Protein AF-A0A932X6Z0-F1 (afdb_monomer)

Foldseek 3Di:
DDPDPPCVVCLPPVVCVVCVVPLDLVVLLVVLVVVCVVVVPDPPDDDDDPPCRVVSNPVSVVCPVVPDDDDD

Sequence (72 aa):
MSKIPWYQEFFGEDYFRIYGGFLISERSRRQGDQIADLLALPPGSRILDLCCGHGRITVPLARLKEIPLPPA

Secondary structure (DSSP, 8-state):
--SS-HHHHHTTHHHHHHHTTTS-HHHHHHHHHHHHHHTTPPTT-----TT-TTTTTHHHHHHGGGSPPPP-

Structure (mmCIF, N/CA/C/O backbone):
data_AF-A0A932X6Z0-F1
#
_entry.id   AF-A0A932X6Z0-F1
#
loop_
_atom_site.group_PDB
_atom_site.id
_atom_site.type_symbol
_atom_site.label_atom_id
_atom_site.label_alt_id
_atom_site.label_comp_id
_atom_site.label_asym_id
_atom_site.label_entity_id
_atom_site.label_seq_id
_atom_site.pdbx_PDB_ins_code
_atom_site.Cartn_x
_atom_site.Cartn_y
_atom_site.Cartn_z
_atom_site.occupancy
_atom_site.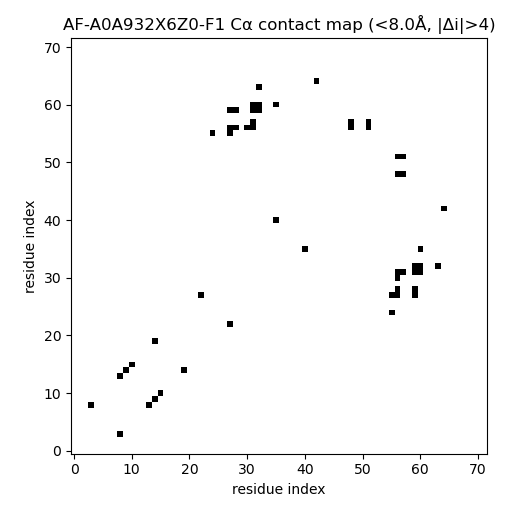B_iso_or_equiv
_atom_site.auth_seq_id
_atom_site.auth_comp_id
_atom_site.auth_asym_id
_atom_site.auth_atom_id
_atom_site.pdbx_PDB_model_num
ATOM 1 N N . MET A 1 1 ? 6.944 2.230 -31.761 1.00 62.31 1 MET A N 1
ATOM 2 C CA . MET A 1 1 ? 6.390 2.230 -30.389 1.00 62.31 1 MET A CA 1
ATOM 3 C C . MET A 1 1 ? 6.128 0.786 -30.003 1.00 62.31 1 MET A C 1
ATOM 5 O O . MET A 1 1 ? 5.668 0.040 -30.865 1.00 62.31 1 MET A O 1
ATOM 9 N N . SER A 1 2 ? 6.493 0.382 -28.782 1.00 70.75 2 SER A N 1
ATOM 10 C CA . SER A 1 2 ? 6.194 -0.961 -28.268 1.00 70.75 2 SER A CA 1
ATOM 11 C C . SER A 1 2 ? 4.691 -1.234 -28.391 1.00 70.75 2 SER A C 1
ATOM 13 O O . SER A 1 2 ? 3.881 -0.331 -28.189 1.00 70.75 2 SER A O 1
ATOM 15 N N . LYS A 1 3 ? 4.313 -2.457 -28.781 1.00 88.06 3 LYS A N 1
ATOM 16 C CA . LYS A 1 3 ? 2.899 -2.876 -28.839 1.00 88.06 3 LYS A CA 1
ATOM 17 C C . LYS A 1 3 ? 2.337 -3.217 -27.452 1.00 88.06 3 LYS A C 1
ATOM 19 O O . LYS A 1 3 ? 1.140 -3.461 -27.331 1.00 88.06 3 LYS A O 1
ATOM 24 N N . ILE A 1 4 ? 3.193 -3.262 -26.434 1.00 89.38 4 ILE A N 1
ATOM 25 C CA . ILE A 1 4 ? 2.830 -3.570 -25.053 1.00 89.38 4 ILE A CA 1
ATOM 26 C C . ILE A 1 4 ? 2.297 -2.287 -24.395 1.00 89.38 4 ILE A C 1
ATOM 28 O O . ILE A 1 4 ? 2.911 -1.230 -24.549 1.00 89.38 4 ILE A O 1
ATOM 32 N N . PRO A 1 5 ? 1.161 -2.331 -23.675 1.00 93.50 5 PRO A N 1
ATOM 33 C CA . PRO A 1 5 ? 0.685 -1.179 -22.920 1.00 93.50 5 PRO A CA 1
ATOM 34 C C . PRO A 1 5 ? 1.716 -0.715 -21.885 1.00 93.50 5 PRO A C 1
ATOM 36 O O . PRO A 1 5 ? 2.288 -1.538 -21.171 1.00 93.50 5 PRO A O 1
ATOM 39 N N . TRP A 1 6 ? 1.884 0.603 -21.741 1.00 92.69 6 TRP A N 1
ATOM 40 C CA . TRP A 1 6 ? 2.905 1.208 -20.870 1.00 92.69 6 TRP A CA 1
ATOM 41 C C . TRP A 1 6 ? 2.906 0.651 -19.438 1.00 92.69 6 TRP A C 1
ATOM 43 O O . TRP A 1 6 ? 3.961 0.507 -18.834 1.00 92.69 6 TRP A O 1
ATOM 53 N N . TYR A 1 7 ? 1.736 0.321 -18.882 1.00 90.94 7 TYR A N 1
ATOM 54 C CA . TYR A 1 7 ? 1.622 -0.159 -17.504 1.00 90.94 7 TYR A CA 1
ATOM 55 C C . TYR A 1 7 ? 2.166 -1.581 -17.347 1.00 90.94 7 TYR A C 1
ATOM 57 O O . TYR A 1 7 ? 2.702 -1.912 -16.296 1.00 90.94 7 TYR A O 1
ATOM 65 N N . GLN A 1 8 ? 2.071 -2.414 -18.386 1.00 90.19 8 GLN A N 1
ATOM 66 C CA . GLN A 1 8 ? 2.655 -3.756 -18.366 1.00 90.19 8 GLN A CA 1
ATOM 67 C C . GLN A 1 8 ? 4.176 -3.695 -18.499 1.00 90.19 8 GLN A C 1
ATOM 69 O O . GLN A 1 8 ? 4.874 -4.497 -17.892 1.00 90.19 8 GLN A O 1
ATOM 74 N N . GLU A 1 9 ? 4.678 -2.728 -19.268 1.00 90.88 9 GLU A N 1
ATOM 75 C CA . GLU A 1 9 ? 6.112 -2.496 -19.437 1.00 90.88 9 GLU A CA 1
ATOM 76 C C . GLU A 1 9 ? 6.732 -1.903 -18.161 1.00 90.88 9 GLU A C 1
ATOM 78 O O . GLU A 1 9 ? 7.754 -2.382 -17.678 1.00 90.88 9 GLU A O 1
ATOM 83 N N . PHE A 1 10 ? 6.073 -0.913 -17.555 1.00 92.25 10 PHE A N 1
ATOM 84 C CA . PHE A 1 10 ? 6.606 -0.197 -16.400 1.00 92.25 10 PHE A CA 1
ATOM 85 C C . PHE A 1 10 ? 6.508 -0.979 -15.084 1.00 92.25 10 PHE A C 1
ATOM 87 O O . PHE A 1 10 ? 7.499 -1.071 -14.363 1.00 92.25 10 PHE A O 1
ATOM 94 N N . PHE A 1 11 ? 5.341 -1.552 -14.746 1.00 91.94 11 PHE A N 1
ATOM 95 C CA . PHE A 1 11 ? 5.100 -2.192 -13.437 1.00 91.94 11 PHE A CA 1
ATOM 96 C C . PHE A 1 11 ? 5.735 -3.592 -13.281 1.00 91.94 11 PHE A C 1
ATOM 98 O O . PHE A 1 11 ? 5.350 -4.352 -12.393 1.00 91.94 11 PHE A O 1
ATOM 105 N N . GLY A 1 12 ? 6.716 -3.923 -14.123 1.00 88.56 12 GLY A N 1
ATOM 106 C CA . GLY A 1 12 ? 7.585 -5.090 -13.997 1.00 88.56 12 GLY A CA 1
ATOM 107 C C . GLY A 1 12 ? 8.940 -4.733 -13.383 1.00 88.56 12 GLY A C 1
ATOM 108 O O . GLY A 1 12 ? 9.026 -4.080 -12.342 1.00 88.56 12 GLY A O 1
ATOM 109 N N . GLU A 1 13 ? 10.017 -5.168 -14.034 1.00 91.44 13 GLU A N 1
ATOM 110 C CA . GLU A 1 13 ? 11.395 -5.009 -13.548 1.00 91.44 13 GLU A CA 1
ATOM 111 C C . GLU A 1 13 ? 11.800 -3.545 -13.341 1.00 91.44 13 GLU A C 1
ATOM 113 O O . GLU A 1 13 ? 12.453 -3.225 -12.347 1.00 91.44 13 GLU A O 1
ATOM 118 N N . ASP A 1 14 ? 11.373 -2.641 -14.227 1.00 93.50 14 ASP A N 1
ATOM 119 C CA . ASP A 1 14 ? 11.727 -1.222 -14.142 1.00 93.50 14 ASP A CA 1
ATOM 120 C C . ASP A 1 14 ? 11.159 -0.546 -12.894 1.00 93.50 14 ASP A C 1
ATOM 122 O O . ASP A 1 14 ? 11.868 0.214 -12.226 1.00 93.50 14 ASP A O 1
ATOM 126 N N . TYR A 1 15 ? 9.923 -0.873 -12.515 1.00 93.94 15 TYR A N 1
ATOM 127 C CA . TYR A 1 15 ? 9.342 -0.395 -11.266 1.00 93.94 15 TYR A CA 1
ATOM 128 C C . TYR A 1 15 ? 10.178 -0.824 -10.058 1.00 93.94 15 TYR A C 1
ATOM 130 O O . TYR A 1 15 ? 10.486 0.000 -9.196 1.00 93.94 15 TYR A O 1
ATOM 138 N N . PHE A 1 16 ? 10.600 -2.090 -10.001 1.00 91.81 16 PHE A N 1
ATOM 139 C CA . PHE A 1 16 ? 11.448 -2.576 -8.910 1.00 91.81 16 PHE A CA 1
ATOM 140 C C . PHE A 1 16 ? 12.844 -1.958 -8.935 1.00 91.81 16 PHE A C 1
ATOM 142 O O . PHE A 1 16 ? 13.367 -1.601 -7.881 1.00 91.81 16 PHE A O 1
ATOM 149 N N . ARG A 1 17 ? 13.437 -1.776 -10.116 1.00 93.50 17 ARG A N 1
ATOM 150 C CA . ARG A 1 17 ? 14.752 -1.147 -10.272 1.00 93.50 17 ARG A CA 1
ATOM 151 C C . ARG A 1 17 ? 14.756 0.298 -9.775 1.00 93.50 17 ARG A C 1
ATOM 153 O O . ARG A 1 17 ? 15.712 0.712 -9.127 1.00 93.50 17 ARG A O 1
ATOM 160 N N . ILE A 1 18 ? 13.696 1.054 -10.059 1.00 95.12 18 ILE A N 1
ATOM 161 C CA . ILE A 1 18 ? 13.578 2.466 -9.673 1.00 95.12 18 ILE A CA 1
ATOM 162 C C . ILE A 1 18 ? 13.152 2.609 -8.207 1.00 95.12 18 ILE A C 1
ATOM 164 O O . ILE A 1 18 ? 13.734 3.402 -7.468 1.00 95.12 18 ILE A O 1
ATOM 168 N N . TYR A 1 19 ? 12.143 1.851 -7.767 1.00 93.81 19 TYR A N 1
ATOM 169 C CA . TYR A 1 19 ? 11.506 2.061 -6.464 1.00 93.81 19 TYR A CA 1
ATOM 170 C C . TYR A 1 19 ? 11.894 1.055 -5.386 1.00 93.81 19 TYR A C 1
ATOM 172 O O . TYR A 1 19 ? 11.640 1.327 -4.214 1.00 93.81 19 TYR A O 1
ATOM 180 N N . GLY A 1 20 ? 12.514 -0.077 -5.719 1.00 91.06 20 GLY A N 1
ATOM 181 C CA . GLY A 1 20 ? 12.818 -1.145 -4.760 1.00 91.06 20 GLY A CA 1
ATOM 182 C C . GLY A 1 20 ? 13.663 -0.674 -3.575 1.00 91.06 20 GLY A C 1
ATOM 183 O O . GLY A 1 20 ? 13.368 -1.019 -2.434 1.00 91.06 20 GLY A O 1
ATOM 184 N N . GLY A 1 21 ? 14.643 0.203 -3.817 1.00 92.50 21 GLY A N 1
ATOM 185 C CA . GLY A 1 21 ? 15.463 0.797 -2.753 1.00 92.50 21 GLY A CA 1
ATOM 186 C C . GLY A 1 21 ? 14.719 1.800 -1.860 1.00 92.50 21 GLY A C 1
ATOM 187 O O . GLY A 1 21 ? 15.144 2.062 -0.739 1.00 92.50 21 GLY A O 1
ATOM 188 N N . PHE A 1 22 ? 13.596 2.352 -2.324 1.00 93.19 22 PHE A N 1
ATOM 189 C CA . PHE A 1 22 ? 12.787 3.332 -1.589 1.00 93.19 22 PHE A CA 1
ATOM 190 C C . PHE A 1 22 ? 11.568 2.705 -0.894 1.00 93.19 22 PHE A C 1
ATOM 192 O O . PHE A 1 22 ? 11.137 3.164 0.170 1.00 93.19 22 PHE A O 1
ATOM 199 N N . LEU A 1 23 ? 11.000 1.662 -1.500 1.00 93.31 23 LEU A N 1
ATOM 200 C CA . LEU A 1 23 ? 9.812 0.934 -1.059 1.00 93.31 23 LEU A CA 1
ATOM 201 C C . LEU A 1 23 ? 10.179 -0.332 -0.274 1.00 93.31 23 LEU A C 1
ATOM 203 O O . LEU A 1 23 ? 9.589 -1.393 -0.467 1.00 93.31 23 LEU A O 1
ATOM 207 N N . ILE A 1 24 ? 11.142 -0.204 0.636 1.00 93.94 24 ILE A N 1
ATOM 208 C CA . ILE A 1 24 ? 11.613 -1.307 1.474 1.00 93.94 24 ILE A CA 1
ATOM 209 C C . ILE A 1 24 ? 10.527 -1.841 2.422 1.00 93.94 24 ILE A C 1
ATOM 211 O O . ILE A 1 24 ? 9.522 -1.185 2.724 1.00 93.94 24 ILE A O 1
ATOM 215 N N . SER A 1 25 ? 10.763 -3.045 2.939 1.00 92.50 25 SER A N 1
ATOM 216 C CA . SER A 1 25 ? 9.842 -3.791 3.801 1.00 92.50 25 SER A CA 1
ATOM 217 C C . SER A 1 25 ? 9.450 -3.026 5.069 1.00 92.50 25 SER A C 1
ATOM 219 O O . SER A 1 25 ? 8.275 -3.008 5.428 1.00 92.50 25 SER A O 1
ATOM 221 N N 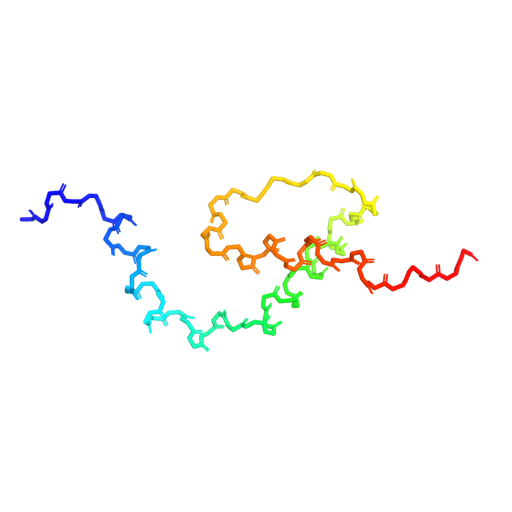. GLU A 1 26 ? 10.404 -2.351 5.723 1.00 94.50 26 GLU A N 1
ATOM 222 C CA . GLU A 1 26 ? 10.147 -1.557 6.940 1.00 94.50 26 GLU A CA 1
ATOM 223 C C . GLU A 1 26 ? 9.120 -0.457 6.680 1.00 94.50 26 GLU A C 1
ATOM 225 O O . GLU A 1 26 ? 8.115 -0.359 7.383 1.00 94.50 26 GLU A O 1
ATOM 230 N N . ARG A 1 27 ? 9.326 0.317 5.611 1.00 95.62 27 ARG A N 1
ATOM 231 C CA . ARG A 1 27 ? 8.425 1.408 5.245 1.00 95.62 27 ARG A CA 1
ATOM 232 C C . ARG A 1 27 ? 7.019 0.895 4.984 1.00 95.62 27 ARG A C 1
ATOM 234 O O . ARG A 1 27 ? 6.038 1.532 5.350 1.00 95.62 27 ARG A O 1
ATOM 241 N N . SER A 1 28 ? 6.941 -0.244 4.319 1.00 95.50 28 SER A N 1
ATOM 242 C CA . SER A 1 28 ? 5.691 -0.893 3.951 1.00 95.50 28 SER A CA 1
ATOM 243 C C . SER A 1 28 ? 4.926 -1.371 5.181 1.00 95.50 28 SER A C 1
ATOM 245 O O . SER A 1 28 ? 3.725 -1.133 5.271 1.00 95.50 28 SER A O 1
ATOM 247 N N . ARG A 1 29 ? 5.637 -1.928 6.173 1.00 95.31 29 ARG A N 1
ATOM 248 C CA . ARG A 1 29 ? 5.081 -2.253 7.492 1.00 95.31 29 ARG A CA 1
ATOM 249 C C . ARG A 1 29 ? 4.512 -1.013 8.177 1.00 95.31 29 ARG A C 1
ATOM 251 O O . ARG A 1 29 ? 3.330 -0.995 8.489 1.00 95.31 29 ARG A O 1
ATOM 258 N N . ARG A 1 30 ? 5.317 0.051 8.302 1.00 95.38 30 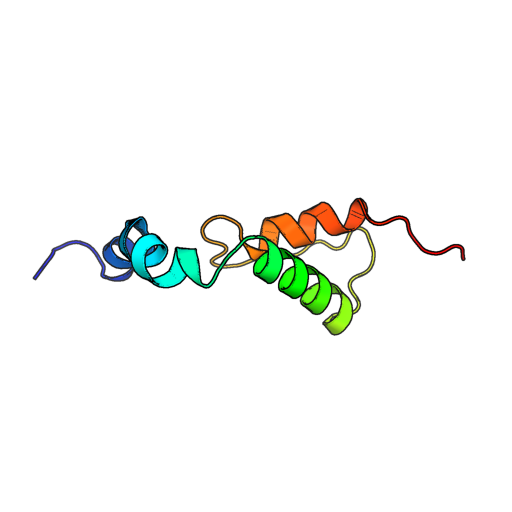ARG A N 1
ATOM 259 C CA . ARG A 1 30 ? 4.893 1.309 8.938 1.00 95.38 30 ARG A CA 1
ATOM 260 C C . ARG A 1 30 ? 3.666 1.919 8.259 1.00 95.38 30 ARG A C 1
ATOM 262 O O . ARG A 1 30 ? 2.780 2.421 8.934 1.00 95.38 30 ARG A O 1
ATOM 269 N N . GLN A 1 31 ? 3.606 1.876 6.929 1.00 95.94 31 GLN A N 1
ATOM 270 C CA . GLN A 1 31 ? 2.447 2.365 6.180 1.00 95.94 31 GLN A CA 1
ATOM 271 C C . GLN A 1 31 ? 1.203 1.494 6.392 1.00 95.94 31 GLN A C 1
ATOM 273 O O . GLN A 1 31 ? 0.110 2.040 6.478 1.00 95.94 31 GLN A O 1
ATOM 278 N N . GLY A 1 32 ? 1.356 0.170 6.498 1.00 94.88 32 GLY A N 1
ATOM 279 C CA . GLY A 1 32 ? 0.261 -0.730 6.865 1.00 94.88 32 GLY A CA 1
ATOM 280 C C . GLY A 1 32 ? -0.317 -0.407 8.244 1.00 94.88 32 GLY A C 1
ATOM 281 O O . GLY A 1 32 ? -1.526 -0.223 8.357 1.00 94.88 32 GLY A O 1
ATOM 282 N N . ASP A 1 33 ? 0.551 -0.258 9.249 1.00 93.31 33 ASP A N 1
ATOM 283 C CA . ASP A 1 33 ? 0.166 0.120 10.618 1.00 93.31 33 ASP A CA 1
ATOM 284 C C . ASP A 1 33 ? -0.588 1.466 10.610 1.00 93.31 33 ASP A C 1
ATOM 286 O O . ASP A 1 33 ? -1.714 1.565 11.091 1.00 93.31 33 ASP A O 1
ATOM 290 N N . GLN A 1 34 ? -0.030 2.477 9.932 1.00 95.94 34 GLN A N 1
ATOM 291 C CA . GLN A 1 34 ? -0.657 3.797 9.800 1.00 95.94 34 GLN A CA 1
ATOM 292 C C . GLN A 1 34 ? -2.028 3.758 9.116 1.00 95.94 34 GLN A C 1
ATOM 294 O O . GLN A 1 34 ? -2.922 4.497 9.514 1.00 95.94 34 GLN A O 1
ATOM 299 N N . ILE A 1 35 ? -2.213 2.934 8.081 1.00 95.38 35 ILE A N 1
ATOM 300 C CA . ILE A 1 35 ? -3.515 2.792 7.414 1.00 95.38 35 ILE A CA 1
ATOM 301 C C . ILE A 1 35 ? -4.548 2.208 8.380 1.00 95.38 35 ILE A C 1
ATOM 303 O O . ILE A 1 35 ? -5.684 2.681 8.405 1.00 95.38 35 ILE A O 1
ATOM 307 N N . ALA A 1 36 ? -4.166 1.207 9.175 1.00 93.06 36 ALA A N 1
ATOM 308 C CA . ALA A 1 36 ? -5.069 0.615 10.152 1.00 93.06 36 ALA A CA 1
ATOM 309 C C . ALA A 1 36 ? -5.465 1.601 11.251 1.00 93.06 36 ALA A C 1
ATOM 311 O O . ALA A 1 36 ? -6.650 1.680 11.575 1.00 93.06 36 ALA A O 1
ATOM 312 N N . ASP A 1 37 ? -4.513 2.397 11.739 1.00 93.56 37 ASP A N 1
ATOM 313 C CA . ASP A 1 37 ? -4.769 3.437 12.735 1.00 93.56 37 ASP A CA 1
ATOM 314 C C . ASP A 1 37 ? -5.673 4.546 12.177 1.00 93.56 37 ASP A C 1
ATOM 316 O O . ASP A 1 37 ? -6.685 4.894 12.783 1.00 93.56 37 ASP A O 1
ATOM 320 N N . LEU A 1 38 ? -5.350 5.076 10.990 1.00 96.50 38 LEU A N 1
ATOM 321 C CA . LEU A 1 38 ? -6.0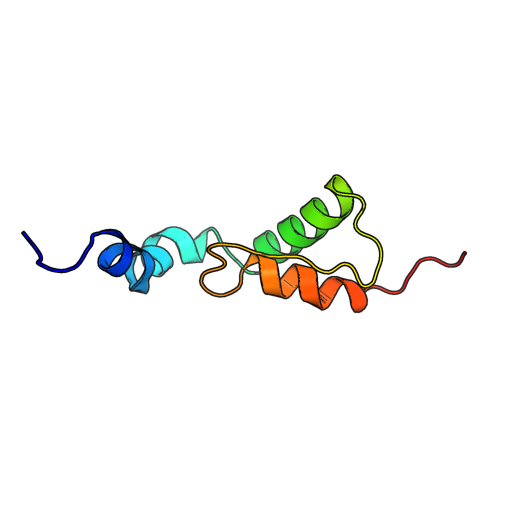95 6.175 10.359 1.00 96.50 38 LEU A CA 1
ATOM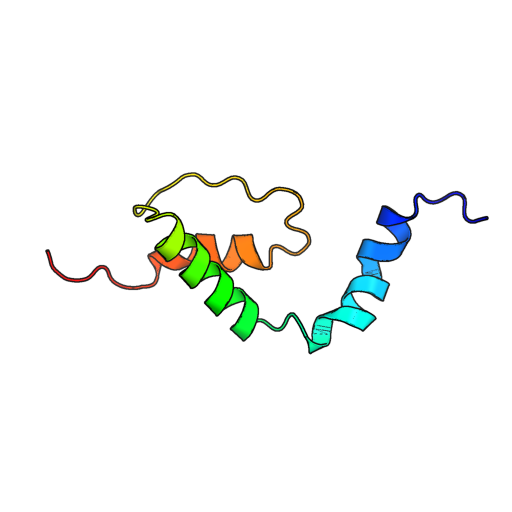 322 C C . LEU A 1 38 ? -7.545 5.807 10.043 1.00 96.50 38 LEU A C 1
ATOM 324 O O . LEU A 1 38 ? -8.425 6.663 10.093 1.00 96.50 38 LEU A O 1
ATOM 328 N N . LEU A 1 39 ? -7.785 4.546 9.690 1.00 94.44 39 LEU A N 1
ATOM 329 C CA . LEU A 1 39 ? -9.116 4.032 9.383 1.00 94.44 39 LEU A CA 1
ATOM 330 C C . LEU A 1 39 ? -9.791 3.370 10.593 1.00 94.44 39 LEU A C 1
ATOM 332 O O . LEU A 1 39 ? -10.905 2.869 10.448 1.00 94.44 39 LEU A O 1
ATOM 336 N N . ALA A 1 40 ? -9.130 3.355 11.758 1.00 92.62 40 ALA A N 1
ATOM 337 C CA . ALA A 1 40 ? -9.576 2.679 12.975 1.00 92.62 40 ALA A CA 1
ATOM 338 C C . ALA A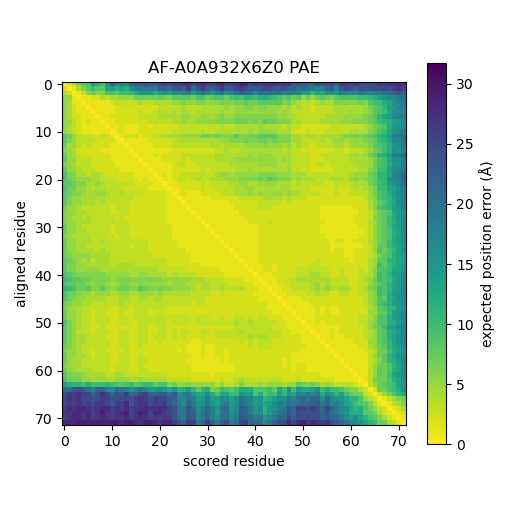 1 40 ? -10.074 1.245 12.704 1.00 92.62 40 ALA A C 1
ATOM 340 O O . ALA A 1 40 ? -11.159 0.853 13.140 1.00 92.62 40 ALA A O 1
ATOM 341 N N . LEU A 1 41 ? -9.307 0.472 11.925 1.00 89.69 41 LEU A N 1
ATOM 342 C CA . LEU A 1 41 ? -9.740 -0.840 11.442 1.00 89.69 41 LEU A CA 1
ATOM 343 C C . LEU A 1 41 ? -9.841 -1.841 12.601 1.00 89.69 41 LEU A C 1
ATOM 345 O O . LEU A 1 41 ? -8.816 -2.194 13.189 1.00 89.69 41 LEU A O 1
ATOM 349 N N . PRO A 1 42 ? -11.036 -2.381 12.905 1.00 86.12 42 PRO A N 1
ATOM 350 C CA . PRO A 1 42 ? -11.150 -3.412 13.920 1.00 86.12 42 PRO A CA 1
ATOM 351 C C . PRO A 1 42 ? -10.497 -4.724 13.452 1.00 86.12 42 PRO A C 1
ATOM 353 O O . PRO A 1 42 ? -10.469 -5.022 12.244 1.00 86.12 42 PRO A O 1
ATOM 356 N N . PRO A 1 43 ? -10.028 -5.569 14.388 1.00 84.31 43 PRO A N 1
ATOM 357 C CA . PRO A 1 43 ? -9.560 -6.911 14.072 1.00 84.31 43 PRO A CA 1
ATOM 358 C C . PRO A 1 43 ? -10.599 -7.700 13.269 1.00 84.31 43 PRO A C 1
ATOM 360 O O . PRO A 1 43 ? -11.779 -7.738 13.605 1.00 84.31 43 PRO A O 1
ATOM 363 N N . GLY A 1 44 ? -10.151 -8.354 12.195 1.00 85.31 44 GLY A N 1
ATOM 364 C CA . GLY A 1 44 ? -11.039 -9.137 11.327 1.00 85.31 44 GLY A CA 1
ATOM 365 C C . GLY A 1 44 ? -11.736 -8.341 10.219 1.00 85.31 44 GLY A C 1
ATOM 366 O O . GLY A 1 44 ? -12.509 -8.933 9.467 1.00 85.31 44 GLY A O 1
ATOM 367 N N . SER A 1 45 ? -11.429 -7.049 10.066 1.00 90.31 45 SER A N 1
ATOM 368 C CA . SER A 1 45 ? -11.861 -6.244 8.917 1.00 90.31 45 SER A CA 1
ATOM 369 C C . SER A 1 45 ? -11.565 -6.928 7.578 1.00 90.31 45 SER A C 1
ATOM 371 O O . SER A 1 45 ? -10.501 -7.521 7.387 1.00 90.31 45 SER A O 1
ATOM 373 N N . ARG A 1 46 ? -12.499 -6.814 6.625 1.00 92.88 46 ARG A N 1
ATOM 374 C CA . ARG A 1 46 ? -12.283 -7.220 5.228 1.00 92.88 46 ARG A CA 1
ATOM 375 C C . ARG A 1 46 ? -11.913 -5.999 4.401 1.00 92.88 46 ARG A C 1
ATOM 377 O O . ARG A 1 46 ? -12.705 -5.069 4.297 1.00 92.88 46 ARG A O 1
ATOM 384 N N . ILE A 1 47 ? -10.721 -6.023 3.818 1.00 91.94 47 ILE A N 1
ATOM 385 C CA . ILE A 1 47 ? -10.118 -4.890 3.112 1.00 91.94 47 ILE A CA 1
ATOM 386 C C . ILE A 1 47 ? -9.858 -5.309 1.663 1.00 91.94 47 ILE A C 1
ATOM 388 O O . ILE A 1 47 ? -9.355 -6.406 1.421 1.00 91.94 47 ILE A O 1
ATOM 392 N N . LEU A 1 48 ? -10.188 -4.436 0.710 1.00 95.56 48 LEU A N 1
ATOM 393 C CA . LEU A 1 48 ? -9.785 -4.569 -0.688 1.00 95.56 48 LEU A CA 1
ATOM 394 C C . LEU A 1 48 ? -8.585 -3.651 -0.947 1.00 95.56 48 LEU A C 1
ATOM 396 O O . LEU A 1 48 ? -8.727 -2.433 -0.900 1.00 95.56 48 LEU A O 1
ATOM 400 N N . ASP A 1 49 ? -7.426 -4.238 -1.242 1.00 96.19 49 ASP A N 1
ATOM 401 C CA . ASP A 1 49 ? -6.232 -3.511 -1.690 1.00 96.19 49 ASP A CA 1
ATOM 402 C C . ASP A 1 49 ? -6.156 -3.567 -3.224 1.00 96.19 49 ASP A C 1
ATOM 404 O O . ASP A 1 49 ? -5.737 -4.567 -3.815 1.00 96.19 49 ASP A O 1
ATOM 408 N N . LEU A 1 50 ? -6.662 -2.520 -3.880 1.00 96.75 50 LEU A N 1
ATOM 409 C CA . LEU A 1 50 ? -6.715 -2.441 -5.338 1.00 96.75 50 LEU A CA 1
ATOM 410 C C . LEU A 1 50 ? -5.370 -1.968 -5.901 1.00 96.75 50 LEU A C 1
ATOM 412 O O . LEU A 1 50 ? -4.798 -0.993 -5.424 1.00 96.75 50 LEU A O 1
ATOM 416 N N . CYS A 1 51 ? -4.907 -2.629 -6.968 1.00 92.94 51 CYS A N 1
ATOM 417 C CA . CYS A 1 51 ? -3.581 -2.408 -7.561 1.00 92.94 51 CYS A CA 1
ATOM 418 C C . CYS A 1 51 ? -2.430 -2.728 -6.588 1.00 92.94 51 CYS A C 1
ATOM 420 O O . CYS A 1 51 ? -1.395 -2.064 -6.595 1.00 92.94 51 CYS A O 1
ATOM 422 N N . CYS A 1 52 ? -2.594 -3.780 -5.779 1.00 94.38 52 CYS A N 1
ATOM 423 C CA . CYS A 1 52 ? -1.664 -4.151 -4.712 1.00 94.38 52 CYS A CA 1
ATOM 424 C C . CYS A 1 52 ? -0.243 -4.524 -5.177 1.00 94.38 52 CYS A C 1
ATOM 426 O O . CYS A 1 52 ? 0.680 -4.588 -4.358 1.00 94.38 52 CYS A O 1
ATOM 428 N N . GLY A 1 53 ? -0.043 -4.776 -6.476 1.00 92.69 53 GLY A N 1
ATOM 429 C CA . GLY A 1 53 ? 1.245 -5.181 -7.036 1.00 92.69 53 GLY A CA 1
ATOM 430 C C . GLY A 1 53 ? 1.782 -6.426 -6.328 1.00 92.69 53 GLY A C 1
ATOM 431 O O . GLY A 1 53 ? 1.092 -7.434 -6.222 1.00 92.69 53 GLY A O 1
ATOM 432 N N . HIS A 1 54 ? 2.996 -6.344 -5.780 1.00 91.56 54 HIS A N 1
ATOM 433 C CA . HIS A 1 54 ? 3.608 -7.428 -4.998 1.00 91.56 54 HIS A CA 1
ATOM 434 C C . HIS A 1 54 ? 3.101 -7.524 -3.543 1.00 91.56 54 HIS A C 1
ATOM 436 O O . HIS A 1 54 ? 3.746 -8.145 -2.701 1.00 91.56 54 HIS A O 1
ATOM 442 N N . GLY A 1 55 ? 1.971 -6.890 -3.217 1.00 94.69 55 GLY A N 1
ATOM 443 C CA . GLY A 1 55 ? 1.335 -6.986 -1.901 1.00 94.69 55 GLY A CA 1
ATOM 444 C C . GLY A 1 55 ? 2.014 -6.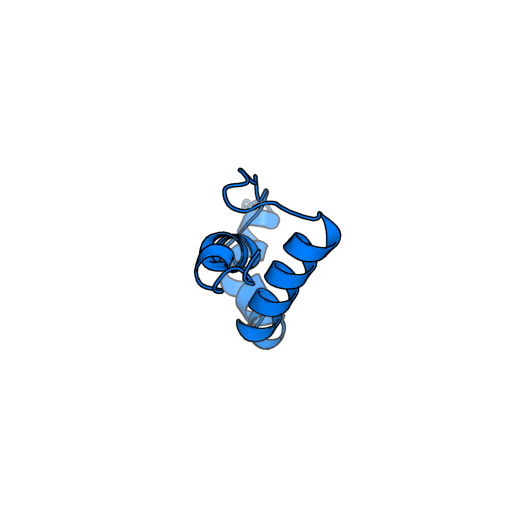145 -0.824 1.00 94.69 55 GLY A C 1
ATOM 445 O O . GLY A 1 55 ? 1.929 -6.468 0.360 1.00 94.69 55 GLY A O 1
ATOM 446 N N . ARG A 1 56 ? 2.687 -5.060 -1.219 1.00 94.75 56 ARG A N 1
ATOM 447 C CA . ARG A 1 56 ? 3.488 -4.222 -0.320 1.00 94.75 56 ARG A CA 1
ATOM 448 C C . ARG A 1 56 ? 2.706 -3.724 0.900 1.00 94.75 56 ARG A C 1
ATOM 450 O O . ARG A 1 56 ? 3.271 -3.650 1.982 1.00 94.75 56 ARG A O 1
ATOM 457 N N . ILE A 1 57 ? 1.428 -3.394 0.723 1.00 96.44 57 ILE A N 1
ATOM 458 C CA . ILE A 1 57 ? 0.528 -2.947 1.798 1.00 96.44 57 ILE A CA 1
ATOM 459 C C . ILE A 1 57 ? -0.400 -4.079 2.249 1.00 96.44 57 ILE A C 1
ATOM 461 O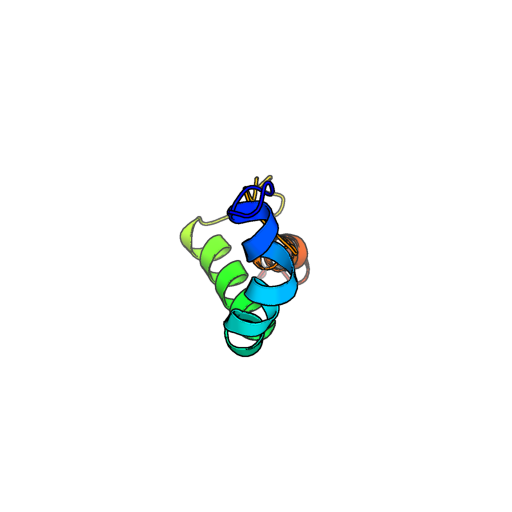 O . ILE A 1 57 ? -0.592 -4.263 3.451 1.00 96.44 57 ILE A O 1
ATOM 465 N N . THR A 1 58 ? -0.894 -4.892 1.310 1.00 95.94 58 THR A N 1
ATOM 466 C CA . THR A 1 58 ? -1.732 -6.064 1.603 1.00 95.94 58 THR A CA 1
ATOM 467 C C . THR A 1 58 ? -1.114 -6.974 2.666 1.00 95.94 58 THR A C 1
ATOM 469 O O . THR A 1 58 ? -1.797 -7.383 3.602 1.00 95.94 58 THR A O 1
ATOM 472 N N . VAL A 1 59 ? 0.181 -7.292 2.540 1.00 94.88 59 VAL A N 1
ATOM 473 C CA . VAL A 1 59 ? 0.866 -8.233 3.437 1.00 94.88 59 VAL A CA 1
ATOM 474 C C . VAL A 1 59 ? 0.995 -7.669 4.858 1.00 94.88 59 VAL A C 1
ATOM 476 O O . VAL A 1 59 ? 0.592 -8.374 5.784 1.00 94.88 59 VAL A O 1
ATOM 479 N N . PRO A 1 60 ? 1.488 -6.432 5.080 1.00 93.50 60 PRO A N 1
ATOM 480 C CA . PRO A 1 60 ? 1.422 -5.790 6.392 1.00 93.50 60 PRO A CA 1
ATOM 481 C C . PRO A 1 60 ? 0.021 -5.773 7.007 1.00 93.50 60 PRO A C 1
ATOM 483 O O . PRO A 1 60 ? -0.134 -6.215 8.141 1.00 93.50 60 PRO A O 1
ATOM 486 N N . LEU A 1 61 ? -1.002 -5.349 6.254 1.00 92.75 61 LEU A N 1
ATOM 487 C CA . LEU A 1 61 ? -2.380 -5.288 6.756 1.00 92.75 61 LEU A CA 1
ATOM 488 C C . LEU A 1 61 ? -2.905 -6.668 7.182 1.00 92.75 61 LEU A C 1
ATOM 490 O O . LEU A 1 61 ? -3.564 -6.793 8.213 1.00 92.75 61 LEU A O 1
ATOM 494 N N . ALA A 1 62 ? -2.577 -7.724 6.434 1.00 91.69 62 ALA A N 1
ATOM 495 C CA . ALA A 1 62 ? -2.953 -9.091 6.788 1.00 91.69 62 ALA A CA 1
ATOM 496 C C . ALA A 1 62 ? -2.271 -9.590 8.079 1.00 91.69 62 ALA A C 1
ATOM 498 O O . ALA A 1 62 ? -2.837 -10.427 8.784 1.00 91.69 62 ALA A O 1
ATOM 499 N N . ARG A 1 63 ? -1.079 -9.067 8.402 1.00 89.25 63 ARG A N 1
ATOM 500 C CA . ARG A 1 63 ? -0.271 -9.451 9.573 1.00 89.25 63 ARG A CA 1
ATOM 501 C C . ARG A 1 63 ? -0.548 -8.635 10.832 1.00 89.25 63 ARG A C 1
ATOM 503 O O . ARG A 1 63 ? -0.025 -8.983 11.884 1.00 89.25 63 ARG A O 1
ATOM 510 N N . LEU A 1 64 ? -1.405 -7.614 10.784 1.00 79.81 64 LEU A N 1
ATOM 511 C CA . LEU A 1 64 ? -1.779 -6.829 11.973 1.00 79.81 64 LEU A CA 1
ATOM 512 C C . LEU A 1 64 ? -2.325 -7.690 13.125 1.00 79.81 64 LEU A C 1
ATOM 514 O O . LEU A 1 64 ? -2.204 -7.319 14.286 1.00 79.81 64 LEU A O 1
ATOM 518 N N . LYS A 1 65 ? -2.871 -8.875 12.820 1.00 61.25 65 LYS A N 1
ATOM 519 C CA . LYS A 1 65 ? -3.343 -9.850 13.817 1.00 61.25 65 LYS A CA 1
ATOM 520 C C . LYS A 1 65 ? -2.227 -10.486 14.661 1.00 61.25 65 LYS A C 1
ATOM 522 O O . LYS A 1 65 ? -2.541 -11.143 15.646 1.00 61.25 65 LYS A O 1
ATOM 527 N N . GLU A 1 66 ? -0.959 -10.328 14.280 1.00 57.41 66 GLU A N 1
ATOM 528 C CA . GLU A 1 66 ? 0.195 -10.836 15.037 1.00 57.41 66 GLU A CA 1
ATOM 529 C C . GLU A 1 66 ? 0.640 -9.878 16.159 1.00 57.41 66 GLU A C 1
ATOM 531 O O . GLU A 1 66 ? 1.489 -10.241 16.972 1.00 57.41 66 GLU A O 1
ATOM 536 N N . ILE A 1 67 ? 0.062 -8.672 16.244 1.00 51.91 67 ILE A N 1
ATOM 537 C CA . ILE A 1 67 ? 0.281 -7.749 17.363 1.00 51.91 67 ILE A CA 1
ATOM 538 C C . ILE A 1 67 ? -0.748 -8.095 18.454 1.00 51.91 67 ILE A C 1
ATOM 540 O O . ILE A 1 67 ? -1.949 -8.030 18.181 1.00 51.91 67 ILE A O 1
ATOM 544 N N . PRO A 1 68 ? -0.330 -8.497 19.671 1.00 47.59 68 PRO A N 1
ATOM 545 C CA . PRO A 1 68 ? -1.265 -8.840 20.736 1.00 47.59 68 PRO A CA 1
ATOM 546 C C . PRO A 1 68 ? -2.166 -7.642 21.038 1.00 47.59 68 PRO A C 1
ATOM 548 O O . PRO A 1 68 ? -1.686 -6.522 21.217 1.00 47.59 68 PRO A O 1
ATOM 551 N N . LEU A 1 69 ? -3.477 -7.888 21.076 1.00 51.75 69 LEU A N 1
ATOM 552 C CA . LEU A 1 69 ? -4.450 -6.883 21.488 1.00 51.75 69 LEU A CA 1
ATOM 553 C C . LEU A 1 69 ? -4.076 -6.362 22.887 1.00 51.75 69 LEU A C 1
ATOM 555 O O . LEU A 1 69 ? -3.727 -7.177 23.749 1.00 51.75 69 LEU A O 1
ATOM 559 N N . PRO A 1 70 ? -4.144 -5.042 23.140 1.00 48.62 70 PRO A N 1
ATOM 560 C CA . PRO A 1 70 ? -4.049 -4.539 24.503 1.00 48.62 70 PRO A CA 1
ATOM 561 C C . PRO A 1 70 ? -5.165 -5.170 25.355 1.00 48.62 70 PRO A C 1
ATOM 563 O O . PRO A 1 70 ? -6.245 -5.455 24.824 1.00 48.62 70 PRO A O 1
ATOM 566 N N . PRO A 1 71 ? -4.922 -5.432 26.652 1.00 44.19 71 PR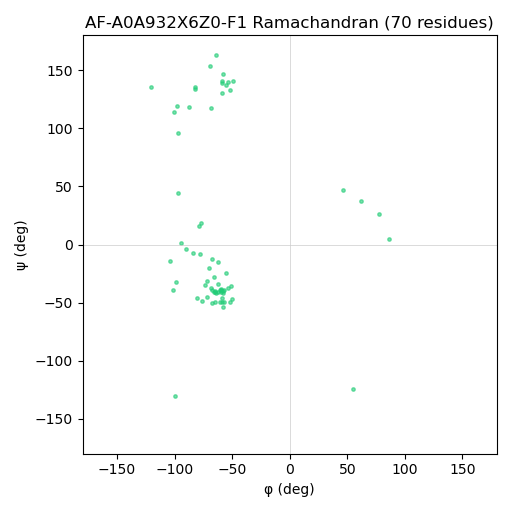O A N 1
ATOM 567 C CA . PRO A 1 71 ? -5.971 -5.923 27.535 1.00 44.19 71 PRO A CA 1
ATOM 568 C C . PRO A 1 71 ? -7.132 -4.920 27.573 1.00 44.19 71 PRO A C 1
ATOM 570 O O . PRO A 1 71 ? -6.902 -3.710 27.535 1.00 44.19 71 PRO A O 1
ATOM 573 N N . ALA A 1 72 ? -8.351 -5.468 27.587 1.00 56.25 72 ALA A N 1
ATOM 574 C CA . ALA A 1 72 ? -9.606 -4.726 27.681 1.00 56.25 72 ALA A CA 1
ATOM 575 C C . ALA A 1 72 ? -9.677 -3.842 28.934 1.00 56.25 72 ALA A C 1
ATOM 577 O O . ALA A 1 72 ? -9.108 -4.251 29.974 1.00 56.25 72 ALA A O 1
#

Radius of gyration: 15.78 Å; Cα contacts (8 Å, |Δi|>4): 27; chains: 1; bounding box: 28×17×58 Å

pLDDT: mean 87.45, std 13.57, range [44.19, 96.75]

Solvent-accessible surface area (backbone atoms only — not comparable to full-atom values): 4624 Å² total; per-residue (Å²): 129,79,92,64,58,68,66,70,63,40,74,42,68,57,41,45,71,73,39,45,88,74,67,35,70,69,60,27,39,54,51,20,54,49,50,38,60,78,65,64,60,58,90,87,68,88,80,87,70,81,87,44,79,92,30,58,47,54,53,36,53,70,48,56,79,76,55,81,76,77,83,130

Mean predicted aligned error: 6.04 Å